Protein AF-A0A446ASK1-F1 (afdb_monomer_lite)

Foldseek 3Di:
DDDPVVVVVVVVCVVPDPDCQVVPPCSVVVVVVVVCVVPDDDDPVVDDPDDDPDDPPDPPDDPDDDPVVVVVVVVVVVVVVVVVVVVVCVVVVPPDPPDDD

pLDDT: mean 83.99, std 13.09, range [48.31, 97.12]

Sequence (101 aa):
MRGTKALEAEINNLKERKSDDPFIESLRKLQARYDFYKYLEVDPKAVSVFRFDGPISQPDAPVKPKRILSVVAGGMIGLIVGVLIVLVSFMLGRRPREAEA

Structure (mmCIF, N/CA/C/O backbone):
data_AF-A0A446ASK1-F1
#
_entry.id   AF-A0A446ASK1-F1
#
loop_
_atom_site.group_PDB
_atom_site.id
_atom_site.type_symbol
_atom_site.label_atom_id
_atom_site.label_alt_id
_atom_site.label_comp_id
_atom_site.label_asym_id
_atom_site.label_entity_id
_atom_site.label_seq_id
_atom_site.pdbx_PDB_ins_code
_atom_site.Cartn_x
_atom_site.Cartn_y
_atom_site.Cartn_z
_atom_site.occupancy
_atom_site.B_iso_or_equiv
_atom_site.auth_seq_id
_atom_site.auth_comp_id
_atom_site.auth_asym_id
_atom_site.auth_atom_id
_atom_site.pdbx_PDB_model_num
ATOM 1 N N . MET A 1 1 ? -47.816 1.008 43.537 1.00 64.12 1 MET A N 1
ATOM 2 C CA . MET A 1 1 ? -46.575 1.192 44.324 1.00 64.12 1 MET A CA 1
ATOM 3 C C . MET A 1 1 ? -46.041 -0.183 44.696 1.00 64.12 1 MET A C 1
ATOM 5 O O . MET A 1 1 ? -46.851 -1.035 45.044 1.00 64.12 1 MET A O 1
ATOM 9 N N . ARG A 1 2 ? -44.731 -0.437 44.560 1.00 74.50 2 ARG A N 1
ATOM 10 C CA . ARG A 1 2 ? -44.122 -1.688 45.052 1.00 74.50 2 ARG A CA 1
ATOM 11 C C . ARG A 1 2 ? -44.281 -1.732 46.579 1.00 74.50 2 ARG A C 1
ATOM 13 O O . ARG A 1 2 ? -44.064 -0.717 47.233 1.00 74.50 2 ARG A O 1
ATOM 20 N N . GLY A 1 3 ? -44.722 -2.863 47.131 1.00 90.62 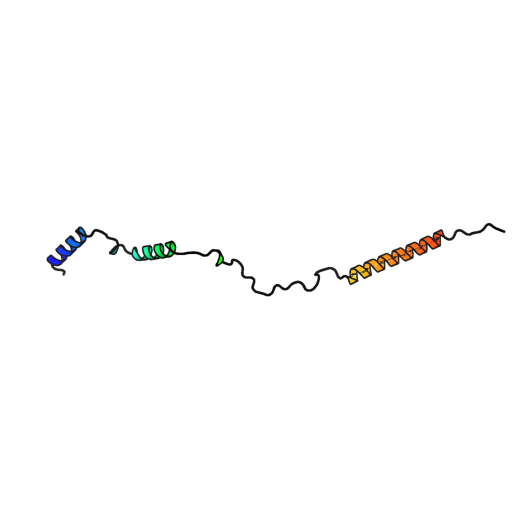3 GLY A N 1
ATOM 21 C CA . GLY A 1 3 ? -44.886 -3.027 48.581 1.00 90.62 3 GLY A CA 1
ATOM 22 C C . GLY A 1 3 ? -43.542 -3.061 49.317 1.00 90.62 3 GLY A C 1
ATOM 23 O O . GLY A 1 3 ? -42.512 -3.351 48.711 1.00 90.62 3 GLY A O 1
ATOM 24 N N . THR A 1 4 ? -43.553 -2.818 50.630 1.00 91.19 4 THR A N 1
ATOM 25 C CA . THR A 1 4 ? -42.350 -2.755 51.488 1.00 91.19 4 THR A CA 1
ATOM 26 C C . THR A 1 4 ? -41.447 -3.986 51.365 1.00 91.19 4 THR A C 1
ATOM 28 O O . THR A 1 4 ? -40.243 -3.839 51.184 1.00 91.19 4 THR A O 1
ATOM 31 N N . LYS A 1 5 ? -42.025 -5.194 51.320 1.00 91.75 5 LYS A N 1
ATOM 32 C CA . LYS A 1 5 ? -41.274 -6.454 51.132 1.00 91.75 5 LYS A CA 1
ATOM 33 C C . LYS A 1 5 ? -40.472 -6.508 49.826 1.00 91.75 5 LYS A C 1
ATOM 35 O O . LYS A 1 5 ? -39.381 -7.064 49.796 1.00 91.75 5 LYS A O 1
ATOM 40 N N . ALA A 1 6 ? -41.013 -5.951 48.739 1.00 92.69 6 ALA A N 1
ATOM 41 C CA . ALA A 1 6 ? -40.326 -5.941 47.448 1.00 92.69 6 ALA A CA 1
ATOM 42 C C . ALA A 1 6 ? -39.130 -4.975 47.456 1.00 92.69 6 ALA A C 1
ATOM 44 O O . ALA A 1 6 ? -38.106 -5.276 46.853 1.00 92.69 6 ALA A O 1
ATOM 45 N N . LEU A 1 7 ? -39.245 -3.850 48.171 1.00 92.06 7 LEU A N 1
ATOM 46 C CA . LEU A 1 7 ? -38.158 -2.878 48.320 1.00 92.06 7 LEU A CA 1
ATOM 47 C C . LEU A 1 7 ? -37.031 -3.411 49.214 1.00 92.06 7 LEU A C 1
ATOM 49 O O . LEU A 1 7 ? -35.863 -3.243 48.879 1.00 92.06 7 LEU A O 1
ATOM 53 N N . GLU A 1 8 ? -37.357 -4.098 50.312 1.00 93.31 8 GLU A N 1
ATOM 54 C CA . GLU A 1 8 ? -36.348 -4.750 51.163 1.00 93.31 8 GLU A CA 1
ATOM 55 C C . GLU A 1 8 ? -35.564 -5.825 50.399 1.00 93.31 8 GLU A C 1
ATOM 57 O O . GLU A 1 8 ? -34.337 -5.883 50.495 1.00 93.31 8 GLU A O 1
ATOM 62 N N . ALA A 1 9 ? -36.252 -6.629 49.582 1.00 92.56 9 ALA A N 1
ATOM 63 C CA . ALA A 1 9 ? -35.606 -7.615 48.719 1.00 92.56 9 ALA A CA 1
ATOM 64 C C . ALA A 1 9 ? -34.686 -6.963 47.669 1.00 92.56 9 ALA A C 1
ATOM 66 O O . ALA A 1 9 ? -33.592 -7.466 47.419 1.00 92.56 9 ALA A O 1
ATOM 67 N N . GLU A 1 10 ? -35.094 -5.833 47.083 1.00 90.88 10 GLU A N 1
ATOM 68 C CA . GLU A 1 10 ? -34.289 -5.071 46.119 1.00 90.88 10 GLU A CA 1
ATOM 69 C C . GLU A 1 10 ? -33.027 -4.479 46.773 1.00 90.88 10 GLU A C 1
ATOM 71 O O . GLU A 1 10 ? -31.933 -4.614 46.229 1.00 90.88 10 GLU A O 1
ATOM 76 N N . ILE A 1 11 ? -33.141 -3.915 47.982 1.00 92.25 11 ILE A N 1
ATOM 77 C CA . ILE A 1 11 ? -31.993 -3.397 48.747 1.00 92.25 11 ILE A CA 1
ATOM 78 C C . ILE A 1 11 ? -31.009 -4.517 49.101 1.00 92.25 11 ILE A C 1
ATOM 80 O O . ILE A 1 11 ? -29.799 -4.332 48.956 1.00 92.25 11 ILE A O 1
ATOM 84 N N . ASN A 1 12 ? -31.503 -5.669 49.561 1.00 94.31 12 ASN A N 1
ATOM 85 C CA . ASN A 1 12 ? -30.641 -6.810 49.879 1.00 94.31 12 ASN A CA 1
ATOM 86 C C . ASN A 1 12 ? -29.927 -7.324 48.624 1.00 94.31 12 ASN A C 1
ATOM 88 O O . ASN A 1 12 ? -28.717 -7.529 48.659 1.00 94.31 12 ASN A O 1
ATOM 92 N N . ASN A 1 13 ? -30.634 -7.416 47.493 1.00 91.62 13 ASN A N 1
ATOM 93 C CA . ASN A 1 13 ? -30.033 -7.793 46.215 1.00 91.62 13 ASN A CA 1
ATOM 94 C C . ASN A 1 13 ? -28.916 -6.822 45.792 1.00 91.62 13 ASN A C 1
ATOM 96 O O . ASN A 1 13 ? -27.840 -7.266 45.399 1.00 91.62 13 ASN A O 1
ATOM 100 N N . LEU A 1 14 ? -29.136 -5.509 45.933 1.00 90.19 14 LEU A N 1
ATOM 101 C CA . LEU A 1 14 ? -28.126 -4.490 45.628 1.00 90.19 14 LEU A CA 1
ATOM 102 C C . LEU A 1 14 ? -26.892 -4.593 46.534 1.00 90.19 14 LEU A C 1
ATOM 104 O O . LEU A 1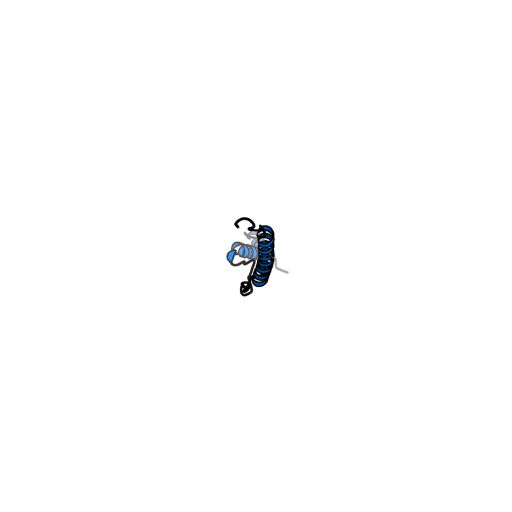 14 ? -25.779 -4.397 46.056 1.00 90.19 14 LEU A O 1
ATOM 108 N N . LYS A 1 15 ? -27.072 -4.909 47.823 1.00 91.94 15 LYS A N 1
ATOM 109 C CA . LYS A 1 15 ? -25.963 -5.064 48.782 1.00 91.94 15 LYS A CA 1
ATOM 110 C C . LYS A 1 15 ? -25.170 -6.356 48.588 1.00 91.94 15 LYS A C 1
ATOM 112 O O . LYS A 1 15 ? -23.964 -6.363 48.811 1.00 91.94 15 LYS A O 1
ATOM 117 N N . GLU A 1 16 ? -25.837 -7.445 48.217 1.00 94.56 16 GLU A N 1
ATOM 118 C CA . GLU A 1 16 ? -25.211 -8.759 48.019 1.00 94.56 16 GLU A CA 1
ATOM 119 C C . GLU A 1 16 ? -24.568 -8.913 46.632 1.00 94.56 16 GLU A C 1
ATOM 121 O O . GLU A 1 16 ? -23.780 -9.839 46.402 1.00 94.56 16 GLU A O 1
ATOM 126 N N . ARG A 1 17 ? -24.885 -8.015 45.691 1.00 89.88 17 ARG A N 1
ATOM 127 C CA . ARG A 1 17 ? -24.352 -8.057 44.331 1.00 89.88 17 ARG A CA 1
ATOM 128 C C . ARG A 1 17 ? -22.833 -7.865 44.333 1.00 89.88 17 ARG A C 1
ATOM 130 O O . ARG A 1 17 ? -22.312 -6.862 44.800 1.00 89.88 17 ARG A O 1
ATOM 137 N N . LYS A 1 18 ? -22.118 -8.823 43.734 1.00 92.81 18 LYS A N 1
ATOM 138 C CA . LYS A 1 18 ? -20.646 -8.810 43.628 1.00 92.81 18 LYS A CA 1
ATOM 139 C C . LYS A 1 18 ? -20.097 -8.059 42.410 1.00 92.81 18 LYS A C 1
ATOM 141 O O . LYS A 1 18 ? -18.912 -7.753 42.388 1.00 92.81 18 LYS A O 1
ATOM 146 N N . SER A 1 19 ? -20.911 -7.835 41.378 1.00 89.69 19 SER A N 1
ATOM 147 C CA . SER A 1 19 ? -20.485 -7.201 40.124 1.00 89.69 19 SER A CA 1
ATOM 148 C C . SER A 1 19 ? -21.599 -6.339 39.541 1.00 89.69 19 SER A C 1
ATOM 150 O O . SER A 1 19 ? -22.753 -6.766 39.447 1.00 89.69 19 SER A O 1
ATOM 152 N N . ASP A 1 20 ? -21.216 -5.136 39.127 1.00 89.06 20 ASP A N 1
ATOM 153 C CA . ASP A 1 20 ? -22.096 -4.149 38.506 1.00 89.06 20 ASP A CA 1
ATOM 154 C C . ASP A 1 20 ? -22.079 -4.233 36.978 1.00 89.06 20 ASP A C 1
ATOM 156 O O . ASP A 1 20 ? -22.895 -3.587 36.327 1.00 89.06 20 ASP A O 1
ATOM 160 N N . ASP A 1 21 ? -21.205 -5.061 36.399 1.00 90.50 21 ASP A N 1
ATOM 161 C CA . ASP A 1 21 ? -21.000 -5.242 34.960 1.00 90.50 21 ASP A CA 1
ATOM 162 C C . ASP A 1 21 ? -22.303 -5.397 34.155 1.00 90.50 21 ASP A C 1
ATOM 164 O O . ASP A 1 21 ? -22.403 -4.791 33.085 1.00 90.50 21 ASP A O 1
ATOM 168 N N . PRO A 1 22 ? -23.335 -6.135 34.626 1.00 88.12 22 PRO A N 1
ATOM 169 C CA . PRO A 1 22 ? -24.600 -6.247 33.895 1.00 88.12 22 PRO A CA 1
ATOM 170 C C . PRO A 1 22 ? -25.383 -4.930 33.785 1.00 88.12 22 PRO A C 1
ATOM 172 O O . PRO A 1 22 ? -26.271 -4.818 32.942 1.00 88.12 22 PRO A O 1
ATOM 175 N N . PHE A 1 23 ? -25.077 -3.955 34.640 1.00 90.12 23 PHE A N 1
ATOM 176 C CA . PHE A 1 23 ? -25.765 -2.671 34.768 1.00 90.12 23 PHE A CA 1
ATOM 177 C C . PHE A 1 23 ? -24.935 -1.501 34.225 1.00 90.12 23 PHE A C 1
ATOM 179 O O . PHE A 1 23 ? -25.458 -0.395 34.103 1.00 90.12 23 PHE A O 1
ATOM 186 N N . ILE A 1 24 ? -23.662 -1.727 33.878 1.00 93.00 24 ILE A N 1
ATOM 187 C CA . ILE A 1 24 ? -22.830 -0.712 33.230 1.00 93.00 24 ILE A CA 1
ATOM 188 C C . ILE A 1 24 ? -23.306 -0.550 31.788 1.00 93.00 24 ILE A C 1
ATOM 190 O O . ILE A 1 24 ? -23.150 -1.434 30.938 1.00 93.00 24 ILE A O 1
ATOM 194 N N . GLU A 1 25 ? -23.871 0.619 31.505 1.00 92.00 25 GLU A N 1
ATOM 195 C CA . GLU A 1 25 ? -24.302 0.971 30.163 1.00 92.00 25 GLU A CA 1
ATOM 196 C C . GLU A 1 25 ? -23.126 0.865 29.183 1.00 92.00 25 GLU A C 1
ATOM 198 O O . GLU A 1 25 ? -22.003 1.277 29.469 1.00 92.00 25 GLU A O 1
ATOM 203 N N . SER A 1 26 ? -23.376 0.301 28.000 1.00 92.38 26 SER A N 1
ATOM 204 C CA . SER A 1 26 ? -22.400 0.120 26.914 1.00 92.38 26 SER A CA 1
ATOM 205 C C . SER A 1 26 ? -21.219 -0.833 27.174 1.00 92.38 26 SER A C 1
ATOM 207 O O . SER A 1 26 ? -20.497 -1.132 26.218 1.00 92.38 26 SER A O 1
ATOM 209 N N . LEU A 1 27 ? -21.054 -1.406 28.377 1.00 96.12 27 LEU A N 1
ATOM 210 C CA . LEU A 1 27 ? -19.946 -2.332 28.675 1.00 96.12 27 LEU A CA 1
ATOM 211 C C . LEU A 1 27 ? -19.906 -3.513 27.698 1.00 96.12 27 LEU A C 1
ATOM 213 O O . LEU A 1 27 ? -18.865 -3.819 27.119 1.00 96.12 27 LEU A O 1
ATOM 217 N N . ARG A 1 28 ? -21.068 -4.120 27.429 1.00 94.06 28 ARG A N 1
ATOM 218 C CA . ARG A 1 28 ? -21.193 -5.232 26.476 1.00 94.06 28 ARG A CA 1
ATOM 219 C C . ARG A 1 28 ? -20.765 -4.844 25.059 1.00 94.06 28 ARG A C 1
ATOM 221 O O . ARG A 1 28 ? -20.154 -5.642 24.354 1.00 94.06 28 ARG A O 1
ATOM 228 N N . LYS A 1 29 ? -21.071 -3.612 24.641 1.00 95.19 29 LYS A N 1
ATOM 229 C CA . LYS A 1 29 ? -20.689 -3.080 23.326 1.00 95.19 29 LYS A CA 1
ATOM 230 C C . LYS A 1 29 ? -19.177 -2.884 23.236 1.00 95.19 29 LYS A C 1
ATOM 232 O O . LYS A 1 29 ? -18.594 -3.152 22.187 1.00 95.19 29 LYS A O 1
ATOM 237 N N . LEU A 1 30 ? -18.548 -2.425 24.318 1.00 96.00 30 LEU A N 1
ATOM 238 C CA . LEU A 1 30 ? -17.100 -2.258 24.377 1.00 96.00 30 LEU A CA 1
ATOM 239 C C . LEU A 1 30 ? -16.377 -3.609 24.390 1.00 96.00 30 LEU A C 1
ATOM 241 O O . LEU A 1 30 ? -15.435 -3.780 23.623 1.00 96.00 30 LEU A O 1
ATOM 245 N N . GLN A 1 31 ? -16.862 -4.574 25.174 1.00 95.88 31 GLN A N 1
ATOM 246 C CA . GLN A 1 31 ? -16.340 -5.946 25.192 1.00 95.88 31 GLN A CA 1
ATOM 247 C C . GLN A 1 31 ? -16.399 -6.586 23.803 1.00 95.88 31 GLN A C 1
ATOM 249 O O . GLN A 1 31 ? -15.384 -7.059 23.315 1.00 95.88 31 GLN A O 1
ATOM 254 N N . ALA A 1 32 ? -17.535 -6.487 23.105 1.00 95.69 32 ALA A N 1
ATOM 255 C CA . ALA A 1 32 ? -17.663 -7.026 21.751 1.00 95.69 32 ALA A CA 1
ATOM 256 C C . ALA A 1 32 ? -16.663 -6.404 20.758 1.00 95.69 32 ALA A C 1
ATOM 258 O O . ALA A 1 32 ? -16.099 -7.103 19.920 1.00 95.69 32 ALA A O 1
ATOM 259 N N . ARG A 1 33 ? -16.416 -5.088 20.850 1.00 96.31 33 ARG A N 1
ATOM 260 C CA . ARG A 1 33 ? -15.397 -4.414 20.026 1.00 96.31 33 ARG A CA 1
ATOM 261 C C . ARG A 1 33 ? -13.990 -4.870 20.389 1.00 96.31 33 ARG A C 1
ATOM 263 O O . ARG A 1 33 ? -13.185 -5.103 19.496 1.00 96.31 33 ARG A O 1
ATOM 270 N N . TYR A 1 34 ? -13.701 -4.972 21.682 1.00 96.88 34 TYR A N 1
ATOM 271 C CA . TYR A 1 34 ? -12.414 -5.447 22.168 1.00 96.88 34 TYR A CA 1
ATOM 272 C C . TYR A 1 34 ? -12.136 -6.866 21.673 1.00 96.88 34 TYR A C 1
ATOM 274 O O . TYR A 1 34 ? -11.083 -7.097 21.089 1.00 96.88 34 TYR A O 1
ATOM 282 N N . ASP A 1 35 ? -13.096 -7.779 21.822 1.00 97.12 35 ASP A N 1
ATOM 283 C CA . ASP A 1 35 ? -12.969 -9.161 21.361 1.00 97.12 35 ASP A CA 1
ATOM 284 C C . ASP A 1 35 ? -12.775 -9.220 19.843 1.00 97.12 35 ASP A C 1
ATOM 286 O O . ASP A 1 35 ? -11.877 -9.911 19.369 1.00 97.12 35 ASP A O 1
ATOM 290 N N . PHE A 1 36 ? -13.538 -8.432 19.079 1.00 95.44 36 PHE A N 1
ATOM 291 C CA . PHE A 1 36 ? -13.355 -8.330 17.631 1.00 95.44 36 PHE A CA 1
ATOM 292 C C . PHE A 1 36 ? -11.919 -7.941 17.259 1.00 95.44 36 PHE A C 1
ATOM 294 O O . PHE A 1 36 ? -11.284 -8.641 16.478 1.00 95.44 36 PHE A O 1
ATOM 301 N N . TYR A 1 37 ? -11.385 -6.858 17.833 1.00 95.06 37 TYR A N 1
ATOM 302 C CA . TYR A 1 37 ? -10.030 -6.401 17.509 1.00 95.06 37 TYR A CA 1
ATOM 303 C C . TYR A 1 37 ? -8.938 -7.316 18.065 1.00 95.06 37 TYR A C 1
ATOM 305 O O . TYR A 1 37 ? -7.879 -7.433 17.456 1.00 95.06 37 TYR A O 1
ATOM 313 N N . LYS A 1 38 ? -9.182 -7.976 19.200 1.00 95.62 38 LYS A N 1
ATOM 314 C CA . LYS A 1 38 ? -8.238 -8.916 19.812 1.00 95.62 38 LYS A CA 1
ATOM 315 C C . LYS A 1 38 ? -8.007 -10.150 18.942 1.00 95.62 38 LYS A C 1
ATOM 317 O O . LYS A 1 38 ? -6.891 -10.656 18.917 1.00 95.62 38 LYS A O 1
ATOM 322 N N . TYR A 1 39 ? -9.046 -10.625 18.259 1.00 93.56 39 TYR A N 1
ATOM 323 C CA . TYR A 1 39 ? -8.984 -11.812 17.402 1.00 93.56 39 TYR A CA 1
ATOM 324 C C . TYR A 1 39 ? -8.950 -11.478 15.905 1.00 93.56 39 TYR A C 1
ATOM 326 O O . TYR A 1 39 ? -9.054 -12.376 15.073 1.00 93.56 39 TYR A O 1
ATOM 334 N N . LEU A 1 40 ? -8.818 -10.199 15.542 1.00 91.88 40 LEU A N 1
ATOM 335 C CA . LEU A 1 40 ? -8.688 -9.787 14.152 1.00 91.88 40 LEU A CA 1
ATOM 336 C C . LEU A 1 40 ? -7.291 -10.145 13.636 1.00 91.88 40 LEU A C 1
ATOM 338 O O . LEU A 1 40 ? -6.313 -9.452 13.917 1.00 91.88 40 LEU A O 1
ATOM 342 N N . GLU A 1 41 ? -7.208 -11.202 12.839 1.00 88.81 41 GLU A N 1
ATOM 343 C CA . GLU A 1 41 ? -6.002 -11.541 12.089 1.00 88.81 41 GLU A CA 1
ATOM 344 C C . GLU A 1 41 ? -5.997 -10.780 10.758 1.00 88.81 41 GLU A C 1
ATOM 346 O O . GLU A 1 41 ? -6.865 -10.965 9.905 1.00 88.81 41 GLU A O 1
ATOM 351 N N . VAL A 1 42 ? -5.021 -9.889 10.582 1.00 85.00 42 VAL A N 1
ATOM 352 C CA . VAL A 1 42 ? -4.815 -9.164 9.323 1.00 85.00 42 VAL A CA 1
ATOM 353 C C . VAL A 1 42 ? -3.721 -9.877 8.547 1.00 85.00 42 VAL A C 1
ATOM 355 O O . VAL A 1 42 ? -2.583 -9.911 9.005 1.00 85.00 42 VAL A O 1
ATOM 358 N N . ASP A 1 43 ? -4.046 -10.409 7.368 1.00 83.00 43 ASP A N 1
ATOM 359 C CA . ASP A 1 43 ? -3.047 -10.918 6.428 1.00 83.00 43 ASP A CA 1
ATOM 360 C C . ASP A 1 43 ? -2.478 -9.753 5.596 1.00 83.00 43 ASP A C 1
ATOM 362 O O . ASP A 1 43 ? -3.166 -9.238 4.706 1.00 83.00 43 ASP A O 1
ATOM 366 N N . PRO A 1 44 ? -1.220 -9.324 5.822 1.00 73.44 44 PRO A N 1
ATOM 367 C CA . PRO A 1 44 ? -0.621 -8.229 5.065 1.00 73.44 44 PRO A CA 1
ATOM 368 C C . PRO A 1 44 ? -0.425 -8.579 3.585 1.00 73.44 44 PRO A C 1
ATOM 370 O O . PRO A 1 44 ? -0.272 -7.679 2.762 1.00 73.44 44 PRO A O 1
ATOM 373 N N . LYS A 1 45 ? -0.425 -9.871 3.228 1.00 73.00 45 LYS A N 1
ATOM 374 C CA . LYS A 1 45 ? -0.268 -10.341 1.844 1.00 73.00 45 LYS A CA 1
ATOM 375 C C . LYS A 1 45 ? -1.570 -10.271 1.052 1.00 73.00 45 LYS A C 1
ATOM 377 O O . LYS A 1 45 ? -1.519 -10.191 -0.173 1.00 73.00 45 LYS A O 1
ATOM 382 N N . ALA A 1 46 ? -2.719 -10.256 1.728 1.00 70.06 46 ALA A N 1
ATOM 383 C CA . ALA A 1 46 ? -4.020 -10.054 1.094 1.00 70.06 46 ALA A CA 1
ATOM 384 C C . ALA A 1 46 ? -4.245 -8.592 0.659 1.00 70.06 46 ALA A C 1
ATOM 386 O O . ALA A 1 46 ? -5.142 -8.304 -0.134 1.00 70.06 46 ALA A O 1
ATOM 387 N N . VAL A 1 47 ? -3.423 -7.658 1.150 1.00 73.75 47 VAL A N 1
ATOM 388 C CA . VAL A 1 47 ? -3.514 -6.232 0.827 1.00 73.75 47 VAL A CA 1
ATOM 389 C C . VAL A 1 47 ? -2.568 -5.906 -0.330 1.00 73.75 47 VAL A C 1
ATOM 391 O O . VAL A 1 47 ? -1.411 -5.535 -0.140 1.00 73.75 47 VAL A O 1
ATOM 394 N N . SER A 1 48 ? -3.054 -6.027 -1.567 1.00 73.00 48 SER A N 1
ATOM 395 C CA . SER A 1 48 ? -2.318 -5.555 -2.744 1.00 73.00 48 SER A CA 1
ATOM 396 C C . SER A 1 48 ? -2.518 -4.045 -2.921 1.00 73.00 48 SER A C 1
ATOM 398 O O . SER A 1 48 ? -3.608 -3.607 -3.288 1.00 73.00 48 SER A O 1
ATOM 400 N N . VAL A 1 49 ? -1.466 -3.246 -2.713 1.00 75.38 49 VAL A N 1
ATOM 401 C CA . VAL A 1 49 ? -1.470 -1.787 -2.984 1.00 75.38 49 VAL A CA 1
ATOM 402 C C . VAL A 1 49 ? -1.678 -1.493 -4.475 1.00 75.38 49 VAL A C 1
ATOM 404 O O . VAL A 1 49 ? -2.161 -0.431 -4.856 1.00 75.38 49 VAL A O 1
ATOM 407 N N . PHE A 1 50 ? -1.329 -2.454 -5.327 1.00 73.69 50 PHE A N 1
ATOM 408 C CA . PHE A 1 50 ? -1.385 -2.324 -6.768 1.00 73.69 50 PHE A CA 1
ATOM 409 C C . PHE A 1 50 ? -1.916 -3.612 -7.396 1.00 73.69 50 PHE A C 1
ATOM 411 O O . PHE A 1 50 ? -1.438 -4.705 -7.091 1.00 73.69 50 PHE A O 1
ATOM 418 N N . ARG A 1 51 ? -2.900 -3.475 -8.286 1.00 71.12 51 ARG A N 1
ATOM 419 C CA . ARG A 1 51 ? -3.391 -4.547 -9.155 1.00 71.12 51 ARG A CA 1
ATOM 420 C C . ARG A 1 51 ? -3.114 -4.124 -10.589 1.00 71.12 51 ARG A C 1
ATOM 422 O O . ARG A 1 51 ? -3.669 -3.134 -11.050 1.00 71.12 51 ARG A O 1
ATOM 429 N N . PHE A 1 52 ? -2.228 -4.850 -11.263 1.00 69.25 52 PHE A N 1
ATOM 430 C CA . PHE A 1 52 ? -1.964 -4.632 -12.679 1.00 69.25 52 PHE A CA 1
ATOM 431 C C . PHE A 1 52 ? -3.143 -5.203 -13.473 1.00 69.25 52 PHE A C 1
ATOM 433 O O . PHE A 1 52 ? -3.320 -6.419 -13.518 1.00 69.25 52 PHE A O 1
ATOM 440 N N . ASP A 1 53 ? -3.982 -4.328 -14.023 1.00 67.81 53 ASP A N 1
ATOM 441 C CA . ASP A 1 53 ? -5.145 -4.710 -14.823 1.00 67.81 53 ASP A CA 1
ATOM 442 C C . ASP A 1 53 ? -4.816 -4.527 -16.307 1.00 67.81 53 ASP A C 1
ATOM 444 O O . ASP A 1 53 ? -4.922 -3.433 -16.860 1.00 67.81 53 ASP A O 1
ATOM 448 N N . GLY A 1 54 ? -4.310 -5.588 -16.936 1.00 75.94 54 GLY A N 1
ATOM 449 C CA . GLY A 1 54 ? -4.093 -5.611 -18.378 1.00 75.94 54 GLY A CA 1
ATOM 450 C C . GLY A 1 54 ? -2.933 -6.496 -18.833 1.00 75.94 54 GLY A C 1
ATOM 451 O O . GLY A 1 54 ? -2.041 -6.826 -18.049 1.00 75.94 54 GLY A O 1
ATOM 452 N N . PRO A 1 55 ? -2.925 -6.906 -20.112 1.00 72.81 55 PRO A N 1
ATOM 453 C CA . PRO A 1 55 ? -1.775 -7.568 -20.704 1.00 72.81 55 PRO A CA 1
ATOM 454 C C . PRO A 1 55 ? -0.587 -6.597 -20.770 1.00 72.81 55 PRO A C 1
ATOM 456 O O . PRO A 1 55 ? -0.734 -5.427 -21.121 1.00 72.81 55 PRO A O 1
ATOM 459 N N . ILE A 1 56 ? 0.609 -7.088 -20.437 1.00 67.50 56 ILE A N 1
ATOM 460 C CA . ILE A 1 56 ? 1.857 -6.338 -20.604 1.00 67.50 56 ILE A CA 1
ATOM 461 C C . ILE A 1 56 ? 2.115 -6.221 -22.109 1.00 67.50 56 ILE A C 1
ATOM 463 O O . ILE A 1 56 ? 2.643 -7.148 -22.722 1.00 67.50 56 ILE A O 1
ATOM 467 N N . SER A 1 57 ? 1.728 -5.098 -22.713 1.00 69.12 57 SER A N 1
ATOM 468 C CA . SER A 1 57 ? 2.067 -4.798 -24.105 1.00 69.12 57 SER A CA 1
ATOM 469 C C . SER A 1 57 ? 3.567 -4.534 -24.201 1.00 69.12 57 SER A C 1
ATOM 471 O O . SER A 1 57 ? 4.044 -3.435 -23.909 1.00 69.12 57 SER A O 1
ATOM 473 N N . GLN A 1 58 ? 4.326 -5.566 -24.565 1.00 69.69 58 GLN A N 1
ATOM 474 C CA . GLN A 1 58 ? 5.730 -5.405 -24.918 1.00 69.69 58 GLN A CA 1
ATOM 475 C C . GLN A 1 58 ? 5.812 -4.540 -26.187 1.00 69.69 58 GLN A C 1
ATOM 477 O O . GLN A 1 58 ? 4.992 -4.712 -27.088 1.00 69.69 58 GLN A O 1
ATOM 482 N N . PRO A 1 59 ? 6.748 -3.580 -26.282 1.00 72.62 59 PRO A N 1
ATOM 483 C CA . PRO A 1 59 ? 6.883 -2.782 -27.493 1.00 72.62 59 PRO A CA 1
ATOM 484 C C . PRO A 1 59 ? 7.335 -3.668 -28.665 1.00 72.62 59 PRO A C 1
ATOM 486 O O . PRO A 1 59 ? 8.506 -4.029 -28.749 1.00 72.62 59 PRO A O 1
ATOM 489 N N . ASP A 1 60 ? 6.422 -3.988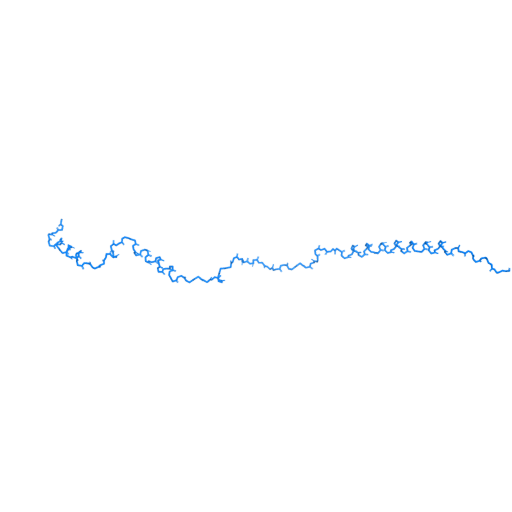 -29.585 1.00 71.94 60 ASP A N 1
ATOM 490 C CA . ASP A 1 60 ? 6.705 -4.822 -30.768 1.00 71.94 60 ASP A CA 1
ATOM 491 C C . ASP A 1 60 ? 7.721 -4.185 -31.734 1.00 71.94 60 ASP A C 1
ATOM 493 O O . ASP A 1 60 ? 8.307 -4.857 -32.584 1.00 71.94 60 ASP A O 1
ATOM 497 N N . ALA A 1 61 ? 7.953 -2.874 -31.614 1.00 68.75 61 ALA A N 1
ATOM 498 C CA . ALA A 1 61 ? 8.894 -2.136 -32.440 1.00 68.75 61 ALA A CA 1
ATOM 499 C C . ALA A 1 61 ? 9.807 -1.219 -31.602 1.00 68.75 61 ALA A C 1
ATOM 501 O O . ALA A 1 61 ? 9.351 -0.595 -30.639 1.00 68.75 61 ALA A O 1
ATOM 502 N N . PRO A 1 62 ? 11.090 -1.064 -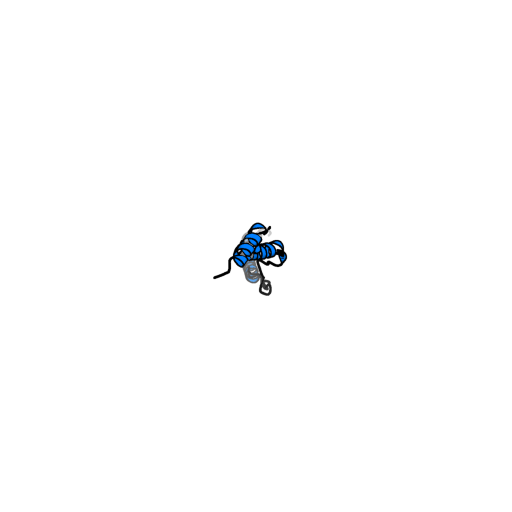31.991 1.00 71.06 62 PRO A N 1
ATOM 503 C CA . PRO A 1 62 ? 11.993 -0.109 -31.361 1.00 71.06 62 PRO A CA 1
ATOM 504 C C . PRO A 1 62 ? 11.443 1.313 -31.493 1.00 71.06 62 PRO A C 1
ATOM 506 O O . PRO A 1 62 ? 11.168 1.777 -32.600 1.00 71.06 62 PRO A O 1
ATOM 509 N N . VAL A 1 63 ? 11.345 2.035 -30.375 1.00 71.19 63 VAL A N 1
ATOM 510 C CA . VAL A 1 63 ? 10.788 3.397 -30.353 1.00 71.19 63 VAL A CA 1
ATOM 511 C C . VAL A 1 63 ? 11.639 4.366 -31.198 1.00 71.19 63 VAL A C 1
ATOM 513 O O . VAL A 1 63 ? 11.082 5.281 -31.803 1.00 71.19 63 VAL A O 1
ATOM 516 N N . LYS A 1 64 ? 12.971 4.168 -31.293 1.00 59.66 64 LYS A N 1
ATOM 517 C CA . LYS A 1 64 ? 13.926 4.948 -32.128 1.00 59.66 64 LYS A CA 1
ATOM 518 C C . LYS A 1 64 ? 15.233 4.155 -32.395 1.00 59.66 64 LYS A C 1
ATOM 520 O O . LYS A 1 64 ? 15.538 3.280 -31.588 1.00 59.66 64 LYS A O 1
ATOM 525 N N . PRO A 1 65 ? 16.070 4.496 -33.410 1.00 63.41 65 PRO A N 1
ATOM 526 C CA . PRO A 1 65 ? 15.820 5.301 -34.609 1.00 63.41 65 PRO A CA 1
ATOM 527 C C . PRO A 1 65 ? 15.598 4.432 -35.871 1.00 63.41 65 PRO A C 1
ATOM 529 O O . PRO A 1 65 ? 15.887 3.235 -35.903 1.00 63.41 65 PRO A O 1
ATOM 532 N N . LYS A 1 66 ? 15.069 5.046 -36.940 1.00 77.94 66 LYS A N 1
ATOM 533 C CA . LYS A 1 66 ? 14.720 4.381 -38.210 1.00 77.94 66 LYS A CA 1
ATOM 534 C C . LYS A 1 66 ? 15.984 3.865 -38.909 1.00 77.94 66 LYS A C 1
ATOM 536 O O . LYS A 1 66 ? 16.675 4.648 -39.552 1.00 77.94 66 LYS A O 1
ATOM 541 N N . ARG A 1 67 ? 16.257 2.556 -38.823 1.00 79.44 67 ARG A N 1
ATOM 542 C CA . ARG A 1 67 ? 17.471 1.901 -39.365 1.00 79.44 67 ARG A CA 1
ATOM 543 C C . ARG A 1 67 ? 17.830 2.349 -40.790 1.00 79.44 67 ARG A C 1
ATOM 545 O O . ARG A 1 67 ? 18.991 2.607 -41.075 1.00 79.44 67 ARG A O 1
ATOM 552 N N . ILE A 1 68 ? 16.824 2.520 -41.650 1.00 84.75 68 ILE A N 1
ATOM 553 C CA . ILE A 1 68 ? 16.990 2.977 -43.039 1.00 84.75 68 ILE A CA 1
ATOM 554 C C . ILE A 1 68 ? 17.585 4.390 -43.110 1.00 84.75 68 ILE A C 1
ATOM 556 O O . ILE A 1 68 ? 18.483 4.635 -43.908 1.00 84.75 68 ILE A O 1
ATOM 560 N N . LEU A 1 69 ? 17.136 5.313 -42.256 1.00 86.56 69 LEU A N 1
ATOM 561 C CA . LEU A 1 69 ? 17.609 6.699 -42.259 1.00 86.56 69 LEU A CA 1
ATOM 562 C C . LEU A 1 69 ? 19.108 6.778 -41.939 1.00 86.56 69 LEU A C 1
ATOM 564 O O . LEU A 1 69 ? 19.838 7.513 -42.596 1.00 86.56 69 LEU A O 1
ATOM 568 N N . SER A 1 70 ? 19.573 5.983 -40.970 1.00 88.44 70 SER A N 1
ATOM 569 C CA . SER A 1 70 ? 20.992 5.917 -40.605 1.00 88.44 70 SER A CA 1
ATOM 570 C C . SER A 1 70 ? 21.856 5.336 -41.730 1.00 88.44 70 SER A C 1
ATOM 572 O O . SER A 1 70 ? 22.938 5.857 -41.992 1.00 88.44 70 SER A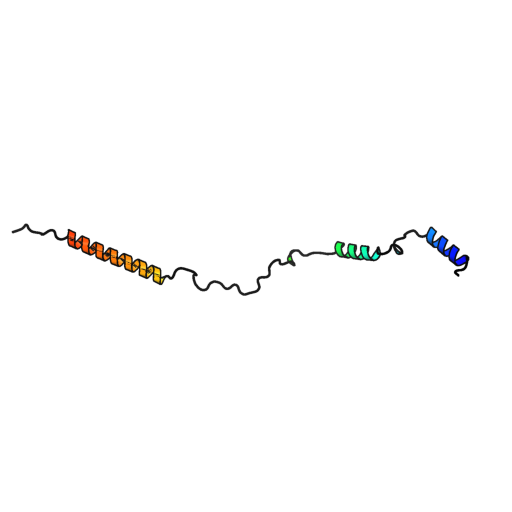 O 1
ATOM 574 N N . VAL A 1 71 ? 21.373 4.302 -42.427 1.00 92.62 71 VAL A N 1
ATOM 575 C CA . VAL A 1 71 ? 22.089 3.688 -43.561 1.00 92.62 71 VAL A CA 1
ATOM 576 C C . VAL A 1 71 ? 22.198 4.659 -44.738 1.00 92.62 71 VAL A C 1
ATOM 578 O O . VAL A 1 71 ? 23.279 4.822 -45.299 1.00 92.62 71 VAL A O 1
ATOM 581 N N . VAL A 1 72 ? 21.109 5.356 -45.077 1.00 95.06 72 VAL A N 1
ATOM 582 C CA . VAL A 1 72 ? 21.103 6.351 -46.162 1.00 95.06 72 VAL A CA 1
ATOM 583 C C . VAL A 1 72 ? 22.039 7.519 -45.843 1.00 95.06 72 VAL A C 1
ATOM 585 O O . VAL A 1 72 ? 22.813 7.935 -46.705 1.00 95.06 72 VAL A O 1
ATOM 588 N N . ALA A 1 73 ? 22.025 8.015 -44.603 1.00 93.25 73 ALA A N 1
ATOM 589 C CA . ALA A 1 73 ? 22.915 9.093 -44.179 1.00 93.25 73 ALA A CA 1
ATOM 590 C C . ALA A 1 73 ? 24.399 8.695 -44.286 1.00 93.25 73 ALA A C 1
ATOM 592 O O . ALA A 1 73 ? 25.197 9.451 -44.841 1.00 93.25 73 ALA A O 1
ATOM 593 N N . GLY A 1 74 ? 24.764 7.494 -43.822 1.00 95.50 74 GLY A N 1
ATOM 594 C CA . GLY A 1 74 ? 26.132 6.980 -43.944 1.00 95.50 74 GLY A CA 1
ATOM 595 C C . GLY A 1 74 ? 26.566 6.781 -45.399 1.00 95.50 74 GLY A C 1
ATOM 596 O O . GLY A 1 74 ? 27.674 7.168 -45.768 1.00 95.50 74 GLY A O 1
ATOM 597 N N . GLY A 1 75 ? 25.676 6.248 -46.243 1.00 96.62 75 GLY A N 1
ATOM 598 C CA . GLY A 1 75 ? 25.931 6.069 -47.674 1.00 96.62 75 GLY A CA 1
ATOM 599 C C . GLY A 1 75 ? 26.205 7.387 -48.401 1.00 96.62 75 GLY A C 1
ATOM 600 O O . GLY A 1 75 ? 27.161 7.470 -49.171 1.00 96.62 75 GLY A O 1
ATOM 601 N N . MET A 1 76 ? 25.429 8.439 -48.115 1.00 96.44 76 MET A N 1
ATOM 602 C CA . MET A 1 76 ? 25.672 9.766 -48.696 1.00 96.44 76 MET A CA 1
ATOM 603 C C . MET A 1 76 ? 27.039 10.329 -48.301 1.00 96.44 76 MET A C 1
ATOM 605 O O . MET A 1 76 ? 27.769 10.819 -49.161 1.00 96.44 76 MET A O 1
ATOM 609 N N . ILE A 1 77 ? 27.406 10.235 -47.020 1.00 96.88 77 ILE A N 1
ATOM 610 C CA . ILE A 1 77 ? 28.702 10.730 -46.535 1.00 96.88 77 ILE A CA 1
ATOM 611 C C . ILE A 1 77 ? 29.847 9.953 -47.195 1.00 96.88 77 ILE A C 1
ATOM 613 O O . ILE A 1 77 ? 30.798 10.561 -47.683 1.00 96.88 77 ILE A O 1
ATOM 617 N N . GLY A 1 78 ? 29.739 8.623 -47.271 1.00 96.88 78 GLY A N 1
ATOM 618 C CA . GLY A 1 78 ? 30.739 7.780 -47.926 1.00 96.88 78 GLY A CA 1
ATOM 619 C C . GLY A 1 78 ? 30.917 8.109 -49.409 1.00 96.88 78 GLY A C 1
ATOM 620 O O . GLY A 1 78 ? 32.048 8.177 -49.886 1.00 96.88 78 GLY A O 1
ATOM 621 N N . LEU A 1 79 ? 29.823 8.384 -50.126 1.00 96.94 79 LEU A N 1
ATOM 622 C CA . LEU A 1 79 ? 29.871 8.774 -51.536 1.00 96.94 79 LEU A CA 1
ATOM 623 C C . LEU A 1 79 ? 30.588 10.115 -51.721 1.00 96.94 79 LEU A C 1
ATOM 625 O O . LEU A 1 79 ? 31.465 10.223 -52.577 1.00 96.94 79 LEU A O 1
ATOM 629 N N . ILE A 1 80 ? 30.271 11.110 -50.888 1.00 96.75 80 ILE A N 1
ATOM 630 C CA . ILE A 1 80 ? 30.932 12.423 -50.921 1.00 96.75 80 ILE A CA 1
ATOM 631 C C . ILE A 1 80 ? 32.438 12.264 -50.689 1.00 96.75 80 ILE A C 1
ATOM 633 O O . ILE A 1 80 ? 33.241 12.773 -51.470 1.00 96.75 80 ILE A O 1
ATOM 637 N N . VAL A 1 81 ? 32.829 11.515 -49.655 1.00 97.06 81 VAL A N 1
ATOM 638 C CA . VAL A 1 81 ? 34.243 11.271 -49.341 1.00 97.06 81 VAL A CA 1
ATOM 639 C C . VAL A 1 81 ? 34.940 10.517 -50.477 1.00 97.06 81 VAL A C 1
ATOM 641 O O . VAL A 1 81 ? 36.037 10.901 -50.875 1.00 97.06 81 VAL A O 1
ATOM 644 N N . GLY A 1 82 ? 34.303 9.494 -51.051 1.00 96.50 82 GLY A N 1
ATOM 645 C CA . GLY A 1 82 ? 34.860 8.732 -52.170 1.00 96.50 82 GLY A CA 1
ATOM 646 C C . GLY A 1 82 ? 35.129 9.597 -53.403 1.00 96.50 82 GLY A C 1
ATOM 647 O O . GLY A 1 82 ? 36.212 9.521 -53.983 1.00 96.50 82 GLY A O 1
ATOM 648 N N . VAL A 1 83 ? 34.189 10.476 -53.764 1.00 96.12 83 VAL A N 1
ATOM 649 C CA . VAL A 1 83 ? 34.365 11.420 -54.881 1.00 96.12 83 VAL A CA 1
ATOM 650 C C . VAL A 1 83 ? 35.513 12.391 -54.603 1.00 96.12 83 VAL A C 1
ATOM 652 O O . VAL A 1 83 ? 36.347 12.618 -55.481 1.00 96.12 83 VAL A O 1
ATOM 655 N N . LEU A 1 84 ? 35.604 12.928 -53.382 1.00 95.44 84 LEU A N 1
ATOM 656 C CA . LEU A 1 84 ? 36.696 13.828 -52.999 1.00 95.44 84 LEU A CA 1
ATOM 657 C C . LEU A 1 84 ? 38.066 13.148 -53.108 1.00 95.44 84 LEU A C 1
ATOM 659 O O . LEU A 1 84 ? 38.997 13.750 -53.642 1.00 95.44 84 LEU A O 1
ATOM 663 N N . ILE A 1 85 ? 38.185 11.892 -52.666 1.00 95.00 85 ILE A N 1
ATOM 664 C CA . ILE A 1 85 ? 39.431 11.121 -52.782 1.00 95.00 85 ILE A CA 1
ATOM 665 C C . ILE A 1 85 ? 39.830 10.969 -54.253 1.00 95.00 85 ILE A C 1
ATOM 667 O O . ILE A 1 85 ? 40.969 11.269 -54.603 1.00 95.00 85 ILE A O 1
ATOM 671 N N . VAL A 1 86 ? 38.897 10.575 -55.128 1.00 95.25 86 VAL A N 1
ATOM 672 C CA . VAL A 1 86 ? 39.168 10.410 -56.568 1.00 95.25 86 VAL A CA 1
ATOM 673 C C . VAL A 1 86 ? 39.642 11.719 -57.203 1.00 95.25 86 VAL A C 1
ATOM 675 O O . VAL A 1 86 ? 40.616 11.715 -57.957 1.00 95.25 86 VAL A O 1
ATOM 678 N N . LEU A 1 87 ? 39.002 12.846 -56.879 1.00 93.31 87 LEU A N 1
ATOM 679 C CA . LEU A 1 87 ? 39.389 14.161 -57.401 1.00 93.31 87 LEU A CA 1
ATOM 680 C C . LEU A 1 87 ? 40.796 14.574 -56.949 1.00 93.31 87 LEU A C 1
ATOM 682 O O . LEU A 1 87 ? 41.584 15.059 -57.763 1.00 93.31 87 LEU A O 1
ATOM 686 N N . VAL A 1 88 ? 41.133 14.348 -55.677 1.00 92.31 88 VAL A N 1
ATOM 687 C CA . VAL A 1 88 ? 42.470 14.633 -55.132 1.00 92.31 88 VAL A CA 1
ATOM 688 C C . VAL A 1 88 ? 43.524 13.734 -55.778 1.00 92.31 88 VAL A C 1
ATOM 690 O O . VAL A 1 88 ? 44.561 14.229 -56.224 1.00 92.31 88 VAL A O 1
ATOM 693 N N . SER A 1 89 ? 43.254 12.432 -55.899 1.00 88.50 89 SER A N 1
ATOM 694 C CA . SER A 1 89 ? 44.150 11.489 -56.575 1.00 88.50 89 SER A CA 1
ATOM 695 C C . SER A 1 89 ? 44.368 11.851 -58.045 1.00 88.50 89 SER A C 1
ATOM 697 O O . SER A 1 89 ? 45.495 11.774 -58.531 1.00 88.50 89 SER A O 1
ATOM 699 N N . PHE A 1 90 ? 43.327 12.300 -58.749 1.00 89.19 90 PHE A N 1
ATOM 700 C CA . PHE A 1 90 ? 43.438 12.747 -60.136 1.00 89.19 90 PHE A CA 1
ATOM 701 C C . PHE A 1 90 ? 44.267 14.032 -60.272 1.00 89.19 90 PHE A C 1
ATOM 703 O O . PHE A 1 90 ? 45.091 14.145 -61.178 1.00 89.19 90 PHE A O 1
ATOM 710 N N . MET A 1 91 ? 44.087 14.990 -59.358 1.00 87.38 91 MET A N 1
ATOM 711 C CA . MET A 1 91 ? 44.824 16.256 -59.367 1.00 87.38 91 MET A CA 1
ATOM 712 C C . MET A 1 91 ? 46.311 16.065 -59.028 1.00 87.38 91 MET A C 1
ATOM 714 O O . MET A 1 91 ? 47.167 16.637 -59.699 1.00 87.38 91 MET A O 1
ATOM 718 N N . LEU A 1 92 ? 46.630 15.224 -58.038 1.00 85.00 92 LEU A N 1
ATOM 719 C CA . LEU A 1 92 ? 48.011 14.906 -57.641 1.00 85.00 92 LEU A CA 1
ATOM 720 C C . LEU A 1 92 ? 48.709 13.926 -58.604 1.00 85.00 92 LEU A C 1
ATOM 722 O O . LEU A 1 92 ? 49.938 13.906 -58.674 1.00 85.00 92 LEU A O 1
ATOM 726 N N . GLY A 1 93 ? 47.941 13.127 -59.352 1.00 70.69 93 GLY A N 1
ATOM 727 C CA . GLY A 1 93 ? 48.432 12.154 -60.333 1.00 70.69 93 GLY A CA 1
ATOM 728 C C . GLY A 1 93 ? 48.859 12.748 -61.680 1.00 70.69 93 GLY A C 1
ATOM 729 O O . GLY A 1 93 ? 49.497 12.053 -62.467 1.00 70.69 93 GLY A O 1
ATOM 730 N N . ARG A 1 94 ? 48.582 14.032 -61.954 1.00 59.84 94 ARG A N 1
ATOM 731 C CA . ARG A 1 94 ? 49.087 14.749 -63.143 1.00 59.84 94 ARG A CA 1
ATOM 732 C C . ARG A 1 94 ? 50.543 15.206 -62.976 1.00 59.84 94 ARG A C 1
ATOM 734 O O . ARG A 1 94 ? 50.860 16.377 -63.168 1.00 59.84 94 ARG A O 1
ATOM 741 N N . ARG A 1 95 ? 51.450 14.284 -62.645 1.00 59.81 95 ARG A N 1
ATOM 742 C CA . ARG A 1 95 ? 52.876 14.483 -62.942 1.00 59.81 95 ARG A CA 1
ATOM 743 C C . ARG A 1 95 ? 53.111 14.009 -64.379 1.00 59.81 95 ARG A C 1
ATOM 745 O O . ARG A 1 95 ? 52.935 12.814 -64.622 1.00 59.81 95 ARG A O 1
ATOM 752 N N . PRO A 1 96 ? 53.455 14.890 -65.336 1.00 52.44 96 PRO A N 1
ATOM 753 C CA . PRO A 1 96 ? 53.830 14.443 -66.669 1.00 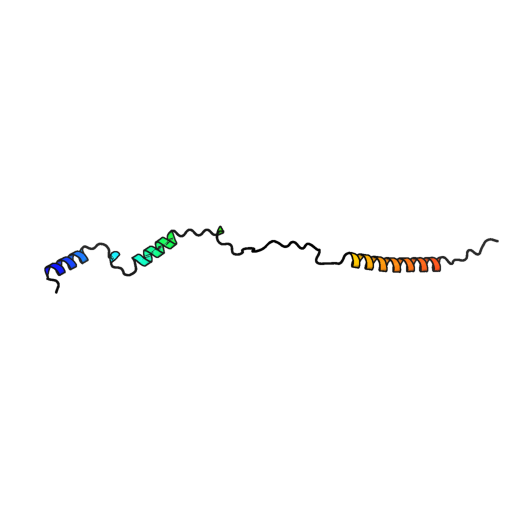52.44 96 PRO A CA 1
ATOM 754 C C . PRO A 1 96 ? 55.062 13.543 -66.532 1.00 52.44 96 PRO A C 1
ATOM 756 O O . PRO A 1 96 ? 56.084 13.954 -65.985 1.00 52.44 96 PRO A O 1
ATOM 759 N N . ARG A 1 97 ? 54.958 12.291 -66.992 1.00 59.09 97 ARG A N 1
ATOM 760 C CA . ARG A 1 97 ? 56.140 11.496 -67.339 1.00 59.09 97 ARG A CA 1
ATOM 761 C C . ARG A 1 97 ? 56.686 12.072 -68.644 1.00 59.09 97 ARG A C 1
ATOM 763 O O . ARG A 1 97 ? 56.434 11.532 -69.711 1.00 59.09 97 ARG A O 1
ATOM 770 N N . GLU A 1 98 ? 57.371 13.200 -68.542 1.00 58.62 98 GLU A N 1
ATOM 771 C CA . GLU A 1 98 ? 58.262 13.703 -69.583 1.00 58.62 98 GLU A CA 1
ATOM 772 C C . GLU A 1 98 ? 59.692 13.548 -69.074 1.00 58.62 98 GLU A C 1
ATOM 774 O O . GLU A 1 98 ? 60.174 14.369 -68.299 1.00 58.62 98 GLU A O 1
ATOM 779 N N . ALA A 1 99 ? 60.314 12.433 -69.449 1.00 57.41 99 ALA A N 1
ATOM 780 C CA . ALA A 1 99 ? 61.752 12.265 -69.647 1.00 57.41 99 ALA A CA 1
ATOM 781 C C . ALA A 1 99 ? 61.990 10.786 -69.963 1.00 57.41 99 ALA A C 1
ATOM 783 O O . ALA A 1 99 ? 62.104 9.984 -69.044 1.00 57.41 99 ALA A O 1
ATOM 784 N N . GLU A 1 100 ? 61.981 10.439 -71.249 1.00 48.31 100 GLU A N 1
ATOM 785 C CA . GLU A 1 100 ? 62.856 9.418 -71.847 1.00 48.31 100 GLU A CA 1
ATOM 786 C C . GLU A 1 100 ? 62.566 9.346 -73.355 1.00 48.31 100 GLU A C 1
ATOM 788 O O . GLU A 1 100 ? 61.684 8.620 -73.813 1.00 48.31 100 GLU A O 1
ATOM 793 N N . ALA A 1 101 ? 63.297 10.165 -74.112 1.00 49.44 101 ALA A N 1
ATOM 794 C CA . ALA A 1 101 ? 63.643 9.950 -75.514 1.00 49.44 101 ALA A CA 1
ATOM 795 C C . ALA A 1 101 ? 65.032 10.553 -75.743 1.00 49.44 101 ALA A C 1
ATOM 797 O O . ALA A 1 101 ? 65.248 11.692 -75.262 1.00 49.44 101 ALA A O 1
#

Secondary structure (DSSP, 8-state):
---HHHHHHHHHHHHH----GGGSTTHHHHHHHHHHHHT----TTS--S----S-----SS-SS--HHHHHHHHHHHHHHHHHHHHHHHHHHT--------

Radius of gyration: 50.91 Å; chains: 1; bounding box: 110×28×127 Å